Protein AF-A0A8J5FJ55-F1 (afdb_monomer_lite)

pLDDT: mean 90.7, std 11.06, range [33.09, 98.38]

Organism: Zingiber officinale (NCBI:txid94328)

Sequence (141 aa):
MVSRVMNSWTGIFSPLMIPHKAILSCFETFSNMSPFVKFAYFTANQAILEAIHRADRVHVIDLDIMHDLQWPALFHILATRPDGPPHVRMTGFGPSAEEVGKRLTNFVRRLRVPFEFEPVAERPGDVHPSAIVARQKQGEE

Foldseek 3Di:
DVVVVVCVVVVPDDDDDDPLVVVLVVVVVCVVVDCVVVVVLVVVLVVVCVVCVPPQEEEAEAQACSALPRCLVSLLVQLPRPVGHHAYEYEHEAQCQVVRQVVVVVSSVVSVHNYHYHYHHDHPVVDDVVVVVVVVVVVVD

Structure (mmCIF, N/CA/C/O backbone):
data_AF-A0A8J5FJ55-F1
#
_entry.id   AF-A0A8J5FJ55-F1
#
loop_
_atom_site.group_PDB
_atom_site.id
_atom_site.type_symbol
_atom_site.label_atom_id
_atom_site.label_alt_id
_atom_site.label_comp_id
_atom_site.label_asym_id
_atom_site.label_entity_id
_atom_site.label_seq_id
_atom_site.pdbx_PDB_ins_code
_atom_site.Cartn_x
_atom_site.Cartn_y
_atom_site.Cartn_z
_atom_site.occupancy
_atom_site.B_iso_or_equiv
_atom_site.auth_seq_id
_atom_site.auth_comp_id
_atom_site.auth_asym_id
_atom_site.auth_atom_id
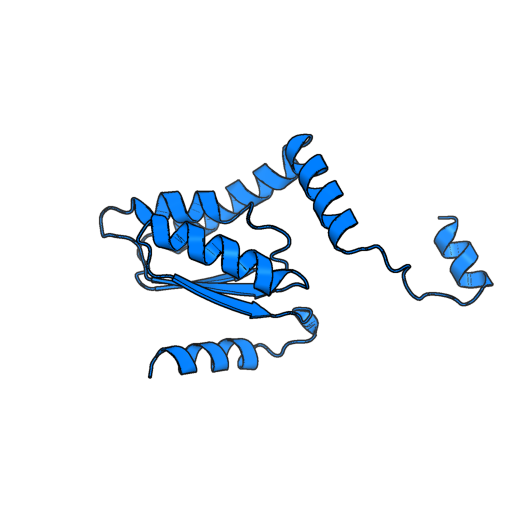_atom_site.pdbx_PDB_model_num
ATOM 1 N N . MET A 1 1 ? 7.015 1.895 -31.656 1.00 71.88 1 MET A N 1
ATOM 2 C CA . MET A 1 1 ? 6.968 1.171 -32.951 1.00 71.88 1 MET A CA 1
ATOM 3 C C . MET A 1 1 ? 8.345 0.696 -33.406 1.00 71.88 1 MET A C 1
ATOM 5 O O . MET A 1 1 ? 8.464 -0.487 -33.688 1.00 71.88 1 MET A O 1
ATOM 9 N N . VAL A 1 2 ? 9.380 1.549 -33.410 1.00 90.62 2 VAL A N 1
ATOM 10 C CA . VAL A 1 2 ? 10.749 1.167 -33.826 1.00 90.62 2 VAL A CA 1
ATOM 11 C C . VAL A 1 2 ? 11.327 0.007 -33.005 1.00 90.62 2 VAL A C 1
ATOM 13 O O . VAL A 1 2 ? 11.780 -0.970 -33.588 1.00 90.62 2 VAL A O 1
ATOM 16 N N . SER A 1 3 ? 11.222 0.049 -31.672 1.00 88.62 3 SER A N 1
ATOM 17 C CA . SER A 1 3 ? 11.713 -1.027 -30.792 1.00 88.62 3 SER A CA 1
ATOM 18 C C . SER A 1 3 ? 11.148 -2.405 -31.149 1.00 88.62 3 SER A C 1
ATOM 20 O O . SER A 1 3 ? 11.887 -3.376 -31.205 1.00 88.62 3 SER A O 1
ATOM 22 N N . ARG A 1 4 ? 9.851 -2.496 -31.469 1.00 91.25 4 ARG A N 1
ATOM 23 C CA . ARG A 1 4 ? 9.209 -3.760 -31.862 1.00 91.25 4 ARG A CA 1
ATOM 24 C C . ARG A 1 4 ? 9.802 -4.327 -33.154 1.00 91.25 4 ARG A C 1
ATOM 26 O O . ARG A 1 4 ? 10.037 -5.530 -33.235 1.00 91.25 4 ARG A O 1
ATOM 33 N N . VAL A 1 5 ? 10.031 -3.471 -34.153 1.00 94.62 5 VAL A N 1
ATOM 34 C CA . VAL A 1 5 ? 10.632 -3.874 -35.435 1.00 94.62 5 VAL A CA 1
ATOM 35 C C . VAL A 1 5 ? 12.079 -4.311 -35.223 1.00 94.62 5 VAL A C 1
ATOM 37 O O . VAL A 1 5 ? 12.457 -5.385 -35.678 1.00 94.62 5 VAL A O 1
ATOM 40 N N . MET A 1 6 ? 12.857 -3.531 -34.469 1.00 91.38 6 MET A N 1
ATOM 41 C CA . MET A 1 6 ? 14.252 -3.858 -34.168 1.00 91.38 6 MET A CA 1
ATOM 42 C C . MET A 1 6 ? 14.370 -5.175 -33.401 1.00 91.38 6 MET A C 1
ATOM 44 O O . MET A 1 6 ? 15.121 -6.036 -33.834 1.00 91.38 6 MET A O 1
ATOM 48 N N . ASN A 1 7 ? 13.575 -5.381 -32.348 1.00 93.56 7 ASN A N 1
ATOM 49 C CA . ASN A 1 7 ? 13.568 -6.631 -31.580 1.00 93.56 7 ASN A CA 1
ATOM 50 C C . ASN A 1 7 ? 13.195 -7.843 -32.446 1.00 93.56 7 ASN A C 1
ATOM 52 O O . ASN A 1 7 ? 13.770 -8.914 -32.289 1.00 93.56 7 ASN A O 1
ATOM 56 N N . SER A 1 8 ? 12.266 -7.672 -33.395 1.00 94.31 8 SER A N 1
ATOM 57 C CA . SER A 1 8 ? 11.890 -8.740 -34.335 1.00 94.31 8 SER A CA 1
ATOM 58 C C . SER A 1 8 ? 13.029 -9.093 -35.293 1.00 94.31 8 SER A C 1
ATOM 60 O O . SER A 1 8 ? 13.164 -10.248 -35.679 1.00 94.31 8 SER A O 1
ATOM 62 N N . TRP A 1 9 ? 13.844 -8.107 -35.674 1.00 93.44 9 TRP A N 1
ATOM 63 C CA . TRP A 1 9 ? 14.963 -8.304 -36.591 1.00 93.44 9 TRP A CA 1
ATOM 64 C C . TRP A 1 9 ? 16.214 -8.846 -35.893 1.00 93.44 9 TRP A C 1
ATOM 66 O O . TRP A 1 9 ? 16.896 -9.707 -36.435 1.00 93.44 9 TRP A O 1
ATOM 76 N N . THR A 1 10 ? 16.499 -8.378 -34.676 1.00 93.56 10 THR A N 1
ATOM 77 C CA . THR A 1 10 ? 17.640 -8.837 -33.873 1.00 93.56 10 THR A CA 1
ATOM 78 C C . THR A 1 10 ? 17.354 -10.134 -33.116 1.00 93.56 10 THR A C 1
ATOM 80 O O . THR A 1 10 ? 18.289 -10.771 -32.639 1.00 93.56 10 THR A O 1
ATOM 83 N N . GLY A 1 11 ? 16.081 -10.520 -32.971 1.00 93.31 11 GLY A N 1
ATOM 84 C CA . GLY A 1 11 ? 15.649 -11.669 -32.170 1.00 93.31 11 GLY A CA 1
ATOM 85 C C . GLY A 1 11 ? 15.758 -11.451 -30.655 1.00 93.31 11 GLY A C 1
ATOM 86 O O . GLY A 1 11 ? 15.598 -12.398 -29.886 1.00 93.31 11 GLY A O 1
ATOM 87 N N . ILE A 1 12 ? 16.037 -10.224 -30.204 1.00 90.88 12 ILE A N 1
ATOM 88 C CA . ILE A 1 12 ? 16.211 -9.892 -28.787 1.00 90.88 12 ILE A CA 1
ATOM 89 C C . ILE A 1 12 ? 14.898 -9.326 -28.245 1.00 90.88 12 ILE A C 1
ATOM 91 O O . ILE A 1 12 ? 14.505 -8.211 -28.583 1.00 90.88 12 ILE A O 1
ATOM 95 N N . PHE A 1 13 ? 14.231 -10.081 -27.371 1.00 88.69 13 PHE A N 1
ATOM 96 C CA . PHE A 1 13 ? 12.954 -9.681 -26.759 1.00 88.69 13 PHE A CA 1
ATOM 97 C C . PHE A 1 13 ? 13.040 -9.419 -25.255 1.00 88.69 13 PHE A C 1
ATOM 99 O O . PHE A 1 13 ? 12.073 -8.934 -24.666 1.00 88.69 13 PHE A O 1
ATOM 106 N N . SER A 1 14 ? 14.181 -9.716 -24.632 1.00 88.69 14 SER A N 1
ATOM 107 C CA . SER A 1 14 ? 14.390 -9.441 -23.214 1.00 88.69 14 SER A CA 1
ATOM 108 C C . SER A 1 14 ? 14.294 -7.934 -22.947 1.00 88.69 14 SER A C 1
ATOM 110 O O . SER A 1 14 ? 14.899 -7.147 -23.683 1.00 88.69 14 SER A O 1
ATOM 112 N N . PRO A 1 15 ? 13.539 -7.505 -21.922 1.00 85.25 15 PRO A N 1
ATOM 113 C CA . PRO A 1 15 ? 13.416 -6.094 -21.593 1.00 85.25 15 PRO A CA 1
ATOM 114 C C . PRO A 1 15 ? 14.763 -5.533 -21.136 1.00 85.25 15 PRO A C 1
ATOM 116 O O . PRO A 1 15 ? 15.568 -6.221 -20.507 1.00 85.25 15 PRO A O 1
ATOM 119 N N . LEU A 1 16 ? 14.995 -4.254 -21.428 1.00 84.75 16 LEU A N 1
ATOM 120 C CA . LEU A 1 16 ? 16.130 -3.537 -20.861 1.00 84.75 16 LEU A CA 1
ATOM 121 C C . LEU A 1 16 ? 15.946 -3.428 -19.346 1.00 84.75 16 LEU A C 1
ATOM 123 O O . LEU A 1 16 ? 14.873 -3.055 -18.870 1.00 84.75 16 LEU A O 1
ATOM 127 N N . MET A 1 17 ? 17.006 -3.720 -18.594 1.00 83.38 17 MET A N 1
ATOM 128 C CA . MET A 1 17 ? 16.999 -3.516 -17.151 1.00 83.38 17 MET A CA 1
ATOM 129 C C . MET A 1 17 ? 17.084 -2.022 -16.852 1.00 83.38 17 MET A C 1
ATOM 131 O O . MET A 1 17 ? 18.140 -1.405 -16.984 1.00 83.38 17 MET A O 1
ATOM 135 N N . ILE A 1 18 ? 15.958 -1.438 -16.451 1.00 86.00 18 ILE A N 1
ATOM 136 C CA . ILE A 1 18 ? 15.913 -0.082 -15.909 1.00 86.00 18 ILE A CA 1
ATOM 137 C C . ILE A 1 18 ? 16.118 -0.191 -14.394 1.00 86.00 18 ILE A C 1
ATOM 139 O O . ILE A 1 18 ? 15.425 -0.983 -13.752 1.00 86.00 18 ILE A O 1
ATOM 143 N N . PRO A 1 19 ? 17.038 0.585 -13.792 1.00 88.94 19 PRO A N 1
ATOM 144 C CA . PRO A 1 19 ? 17.216 0.576 -12.346 1.00 88.94 19 PRO A CA 1
ATOM 145 C C . PRO A 1 19 ? 15.897 0.885 -11.632 1.00 88.94 19 PRO A C 1
ATOM 147 O O . PRO A 1 19 ? 15.298 1.934 -11.871 1.00 88.94 19 PRO A O 1
ATOM 150 N N . HIS A 1 20 ? 15.466 0.012 -10.716 1.00 85.69 20 HIS A N 1
ATOM 151 C CA . HIS A 1 20 ? 14.197 0.170 -9.993 1.00 85.69 20 HIS A CA 1
ATOM 152 C C . HIS A 1 20 ? 14.075 1.550 -9.322 1.00 85.69 20 HIS A C 1
ATOM 154 O O . HIS A 1 20 ? 13.045 2.212 -9.401 1.00 85.69 20 HIS A O 1
ATOM 160 N N . LYS A 1 21 ? 15.180 2.055 -8.761 1.00 87.62 21 LYS A N 1
ATOM 161 C CA . LYS A 1 21 ? 15.257 3.392 -8.157 1.00 87.62 21 LYS A CA 1
ATOM 162 C C . LYS A 1 21 ? 14.934 4.532 -9.136 1.00 87.62 21 LYS A C 1
ATOM 164 O O . LYS A 1 21 ? 14.339 5.525 -8.726 1.00 87.62 21 LYS A O 1
ATOM 169 N N . ALA A 1 22 ? 15.307 4.404 -10.411 1.00 91.69 22 ALA A N 1
ATOM 170 C CA . ALA A 1 22 ? 14.977 5.403 -11.428 1.00 91.69 22 ALA A CA 1
ATOM 171 C C . ALA A 1 22 ? 13.468 5.415 -11.714 1.00 91.69 22 ALA A C 1
ATOM 173 O O . ALA A 1 22 ? 12.872 6.486 -11.785 1.00 91.69 22 ALA A O 1
ATOM 174 N N . ILE A 1 23 ? 12.843 4.233 -11.787 1.00 90.69 23 ILE A N 1
ATOM 175 C CA . ILE A 1 23 ? 11.387 4.099 -11.941 1.00 90.69 23 ILE A CA 1
ATOM 176 C C . ILE A 1 23 ? 10.666 4.757 -10.761 1.00 90.69 23 ILE A C 1
ATOM 178 O O . ILE A 1 23 ? 9.776 5.575 -10.982 1.00 90.69 23 ILE A O 1
ATOM 182 N N . LEU A 1 24 ? 11.092 4.470 -9.524 1.00 90.88 24 LEU A N 1
ATOM 183 C CA . LEU A 1 24 ? 10.512 5.076 -8.321 1.00 90.88 24 LEU A CA 1
ATOM 184 C C . LEU A 1 24 ? 10.615 6.610 -8.332 1.00 90.88 24 LEU A C 1
ATOM 186 O O . LEU A 1 24 ? 9.631 7.290 -8.055 1.00 90.88 24 LEU A O 1
ATOM 190 N N . SER A 1 25 ? 11.770 7.165 -8.711 1.00 91.94 25 SER A N 1
ATOM 191 C CA . SER A 1 25 ? 11.971 8.622 -8.785 1.00 91.94 25 SER A CA 1
ATOM 192 C C . SER A 1 25 ? 11.104 9.291 -9.862 1.00 91.94 25 SER A C 1
ATOM 194 O O . SER A 1 25 ? 10.519 10.356 -9.633 1.00 91.94 25 SER A O 1
ATOM 196 N N . CYS A 1 26 ? 10.965 8.661 -11.033 1.00 93.19 26 CYS A N 1
ATOM 197 C CA . CYS A 1 26 ? 10.056 9.141 -12.072 1.00 93.19 26 CYS A CA 1
ATOM 198 C C . CYS A 1 26 ? 8.593 9.068 -11.616 1.00 93.19 26 CYS A C 1
ATOM 200 O O . CYS A 1 26 ? 7.834 10.006 -11.860 1.00 93.19 26 CYS A O 1
ATOM 202 N N . PHE A 1 27 ? 8.203 7.990 -10.932 1.00 92.12 27 PHE A N 1
ATOM 203 C CA . PHE A 1 27 ? 6.853 7.817 -10.400 1.00 92.12 27 PHE A CA 1
ATOM 204 C C . PHE A 1 27 ? 6.507 8.866 -9.335 1.00 92.12 27 PHE A C 1
ATOM 206 O O . PHE A 1 27 ? 5.418 9.441 -9.370 1.00 92.12 27 PHE A O 1
ATOM 213 N N . GLU A 1 28 ? 7.436 9.175 -8.430 1.00 91.94 28 GLU A N 1
ATOM 214 C CA . GLU A 1 28 ? 7.280 10.247 -7.441 1.00 91.94 28 GLU A CA 1
ATOM 215 C C . GLU A 1 28 ? 7.064 11.605 -8.128 1.00 91.94 28 GLU A C 1
ATOM 217 O O . GLU A 1 28 ? 6.122 12.336 -7.813 1.00 91.94 28 GLU A O 1
ATOM 222 N N . THR A 1 29 ? 7.883 11.911 -9.137 1.00 94.69 29 THR A N 1
ATOM 223 C CA . THR A 1 29 ? 7.762 13.149 -9.920 1.00 94.69 29 THR A CA 1
ATOM 224 C C . THR A 1 29 ? 6.412 13.220 -10.638 1.00 94.69 29 THR A C 1
ATOM 226 O O . THR A 1 29 ? 5.720 14.236 -10.564 1.00 94.69 29 THR A O 1
ATOM 229 N N . PHE A 1 30 ? 5.988 12.126 -11.276 1.00 94.38 30 PHE A N 1
ATOM 230 C CA . PHE A 1 30 ? 4.686 12.031 -11.936 1.00 94.38 30 PHE A CA 1
ATOM 231 C C . PHE A 1 30 ? 3.525 12.233 -10.953 1.00 94.38 30 PHE A C 1
ATOM 233 O O . PHE A 1 30 ? 2.604 12.997 -11.240 1.00 94.38 30 PHE A O 1
ATOM 240 N N . SER A 1 31 ? 3.601 11.624 -9.767 1.00 92.12 31 SER A N 1
ATOM 241 C CA . SER A 1 31 ? 2.601 11.758 -8.697 1.00 92.12 31 SER A CA 1
ATOM 242 C C . SER A 1 31 ? 2.491 13.186 -8.150 1.00 92.12 31 SER A C 1
ATOM 244 O O . SER A 1 31 ? 1.438 13.591 -7.648 1.00 92.12 31 SER A O 1
ATOM 246 N N . ASN A 1 32 ? 3.571 13.965 -8.241 1.00 93.19 32 ASN A N 1
ATOM 247 C CA . ASN A 1 32 ? 3.594 15.370 -7.843 1.00 93.19 32 ASN A CA 1
ATOM 248 C C . ASN A 1 32 ? 3.059 16.305 -8.931 1.00 93.19 32 ASN A C 1
ATOM 250 O O . ASN A 1 32 ? 2.434 17.311 -8.603 1.00 93.19 32 ASN A O 1
ATOM 254 N N . MET A 1 33 ? 3.264 15.969 -10.205 1.00 97.06 33 MET A N 1
ATOM 255 C CA . MET A 1 33 ? 2.830 16.790 -11.340 1.00 97.06 33 MET A CA 1
ATOM 256 C C . MET A 1 33 ? 1.395 16.500 -11.800 1.00 97.06 33 MET A C 1
ATOM 258 O O . MET A 1 33 ? 0.762 17.367 -12.397 1.00 97.06 33 MET A O 1
ATOM 262 N N . SER A 1 34 ? 0.878 15.296 -11.546 1.00 96.38 34 SER A N 1
ATOM 263 C CA . SER A 1 34 ? -0.422 14.835 -12.039 1.00 96.38 34 SER A CA 1
ATOM 264 C C . SER A 1 34 ? -1.332 14.366 -10.901 1.00 96.38 34 SER A C 1
ATOM 266 O O . SER A 1 34 ? -0.868 13.700 -9.972 1.00 96.38 34 SER A O 1
ATOM 268 N N . PRO A 1 35 ? -2.652 14.626 -10.971 1.00 96.06 35 PRO A N 1
ATOM 269 C CA . PRO A 1 35 ? -3.595 14.124 -9.979 1.00 96.06 35 PRO A CA 1
ATOM 270 C C . PRO A 1 35 ? -3.867 12.622 -10.119 1.00 96.06 35 PRO A C 1
ATOM 272 O O . PRO A 1 35 ? -4.490 12.055 -9.231 1.00 96.06 35 PRO A O 1
ATOM 275 N N . PHE A 1 36 ? -3.433 11.971 -11.205 1.00 95.50 36 PHE A N 1
ATOM 276 C CA . PHE A 1 36 ? -3.849 10.607 -11.551 1.00 95.50 36 PHE A CA 1
ATOM 277 C C . PHE A 1 36 ? -3.567 9.586 -10.439 1.00 95.50 36 PHE A C 1
ATOM 279 O O . PHE A 1 36 ? -4.459 8.848 -10.028 1.00 95.50 36 PHE A O 1
ATOM 286 N N . VAL A 1 37 ? -2.343 9.594 -9.902 1.00 94.06 37 VAL A N 1
ATOM 287 C CA . VAL A 1 37 ? -1.933 8.667 -8.835 1.00 94.06 37 VAL A CA 1
ATOM 288 C C . VAL A 1 37 ? -2.698 8.950 -7.541 1.00 94.06 37 VAL A C 1
ATOM 290 O O . VAL A 1 37 ? -3.259 8.042 -6.933 1.00 94.06 37 VAL A O 1
ATOM 293 N N . LYS A 1 38 ? -2.794 10.226 -7.149 1.00 94.19 38 LYS A N 1
ATOM 294 C CA . LYS A 1 38 ? -3.523 10.642 -5.941 1.00 94.19 38 LYS A CA 1
ATOM 295 C C . LYS A 1 38 ? -5.011 10.302 -6.038 1.00 94.19 38 LYS A C 1
ATOM 297 O O . LYS A 1 38 ? -5.585 9.820 -5.070 1.00 94.19 38 LYS A O 1
ATOM 302 N N . PHE A 1 39 ? -5.622 10.499 -7.205 1.00 96.69 39 PHE A N 1
ATOM 303 C CA . PHE A 1 39 ? -7.009 10.131 -7.472 1.00 96.69 39 PHE A CA 1
ATOM 304 C C . PHE A 1 39 ? -7.239 8.627 -7.283 1.00 96.69 39 PHE A C 1
ATOM 306 O O . PHE A 1 39 ? -8.166 8.242 -6.570 1.00 96.69 39 PHE A O 1
ATOM 313 N N . ALA A 1 40 ? -6.377 7.783 -7.861 1.00 96.19 40 ALA A N 1
ATOM 314 C CA . ALA A 1 40 ? -6.465 6.334 -7.697 1.00 96.19 40 ALA A CA 1
ATOM 315 C C . ALA A 1 40 ? -6.340 5.923 -6.219 1.00 96.19 40 ALA A C 1
ATOM 317 O O . ALA A 1 40 ? -7.174 5.175 -5.716 1.00 96.19 40 ALA A O 1
ATOM 318 N N . TYR A 1 41 ? -5.364 6.476 -5.494 1.00 96.06 41 TYR A N 1
ATOM 319 C CA . TYR A 1 41 ? -5.174 6.186 -4.071 1.00 96.06 41 TYR A CA 1
ATOM 320 C C . TYR A 1 41 ? -6.350 6.637 -3.205 1.00 96.06 41 TYR A C 1
ATOM 322 O O . TYR A 1 41 ? -6.798 5.878 -2.349 1.00 96.06 41 TYR A O 1
ATOM 330 N N . PHE A 1 42 ? -6.883 7.841 -3.419 1.00 96.12 42 PHE A N 1
ATOM 331 C CA . PHE A 1 42 ? -8.014 8.334 -2.631 1.00 96.12 42 PHE A CA 1
ATOM 332 C C . PHE A 1 42 ? -9.286 7.532 -2.881 1.00 96.12 42 PHE A C 1
ATOM 334 O O . PHE A 1 42 ? -9.967 7.165 -1.929 1.00 96.12 42 PHE A O 1
ATOM 341 N N . THR A 1 43 ? -9.590 7.227 -4.141 1.00 97.94 43 THR A N 1
ATOM 342 C CA . THR A 1 43 ? -10.788 6.451 -4.486 1.00 97.94 43 THR A CA 1
ATOM 343 C C . THR A 1 43 ? -10.692 5.009 -3.990 1.00 97.94 43 THR A C 1
ATOM 345 O O . THR A 1 43 ? -11.650 4.509 -3.403 1.00 97.94 43 THR A O 1
ATOM 348 N N . ALA A 1 44 ? -9.527 4.366 -4.124 1.00 97.62 44 ALA A N 1
ATOM 349 C CA . ALA A 1 44 ? -9.293 3.032 -3.576 1.00 97.62 44 ALA A CA 1
ATOM 350 C C . ALA A 1 44 ? -9.391 3.015 -2.043 1.00 97.62 44 ALA A C 1
ATOM 352 O O . ALA A 1 44 ? -10.103 2.185 -1.481 1.00 97.62 44 ALA A O 1
ATOM 353 N N . ASN A 1 45 ? -8.732 3.954 -1.355 1.00 97.62 45 ASN A N 1
ATOM 354 C CA . ASN A 1 45 ? -8.782 4.029 0.105 1.00 97.62 45 ASN A CA 1
ATOM 355 C C . ASN A 1 45 ? -10.195 4.317 0.619 1.00 97.62 45 ASN A C 1
ATOM 357 O O . ASN A 1 45 ? -10.576 3.766 1.647 1.00 97.62 45 ASN A O 1
ATOM 361 N N . GLN A 1 46 ? -10.980 5.131 -0.089 1.00 97.94 46 GLN A N 1
ATOM 362 C CA . GLN A 1 46 ? -12.374 5.383 0.269 1.00 97.94 46 GLN A CA 1
ATOM 363 C C . GLN A 1 46 ? -13.215 4.104 0.184 1.00 97.94 46 GLN A C 1
ATOM 365 O O . GLN A 1 46 ? -13.918 3.770 1.135 1.00 97.94 46 GLN A O 1
ATOM 370 N N . ALA A 1 47 ? -13.082 3.340 -0.904 1.00 98.38 47 ALA A N 1
ATOM 371 C CA . ALA A 1 47 ? -13.771 2.059 -1.047 1.00 98.38 47 ALA A CA 1
ATOM 372 C C . ALA A 1 47 ? -13.348 1.049 0.037 1.00 98.38 47 ALA A C 1
ATOM 374 O O . ALA A 1 47 ? -14.186 0.340 0.593 1.00 98.38 47 ALA A O 1
ATOM 375 N N . ILE A 1 48 ? -12.055 1.012 0.382 1.00 97.94 48 ILE A N 1
ATOM 376 C CA . ILE A 1 48 ? -11.539 0.178 1.475 1.00 97.94 48 ILE A CA 1
ATOM 377 C C . ILE A 1 48 ? -12.161 0.599 2.812 1.00 97.94 48 ILE A C 1
ATOM 379 O O . ILE A 1 48 ? -12.656 -0.262 3.532 1.00 97.94 48 ILE A O 1
ATOM 383 N N . LEU A 1 49 ? -12.172 1.897 3.138 1.00 96.38 49 LEU A N 1
ATOM 384 C CA . LEU A 1 49 ? -12.739 2.427 4.386 1.00 96.38 49 LEU A CA 1
ATOM 385 C C . LEU A 1 49 ? -14.211 2.058 4.561 1.00 96.38 49 LEU A C 1
ATOM 387 O O . LEU A 1 49 ? -14.616 1.652 5.651 1.00 96.38 49 LEU A O 1
ATOM 391 N N . GLU A 1 50 ? -14.996 2.175 3.493 1.00 96.44 50 GLU A N 1
ATOM 392 C CA . GLU A 1 50 ? -16.407 1.789 3.488 1.00 96.44 50 GLU A CA 1
ATOM 393 C C . GLU A 1 50 ? -16.572 0.285 3.734 1.00 96.44 50 GLU A C 1
ATOM 395 O O . GLU A 1 50 ? -17.386 -0.119 4.567 1.00 96.44 50 GLU A O 1
ATOM 400 N N . ALA A 1 51 ? -15.751 -0.544 3.085 1.00 97.00 51 ALA A N 1
ATOM 401 C CA . ALA A 1 51 ? -15.796 -1.996 3.240 1.00 97.00 51 ALA A CA 1
ATOM 402 C C . ALA A 1 51 ? -15.388 -2.476 4.647 1.00 97.00 51 ALA A C 1
ATOM 404 O O . ALA A 1 51 ? -15.919 -3.475 5.131 1.00 97.00 51 ALA A O 1
ATOM 405 N N . ILE A 1 52 ? -14.465 -1.777 5.319 1.00 95.44 52 ILE A N 1
ATOM 406 C CA . ILE A 1 52 ? -13.910 -2.190 6.623 1.00 95.44 52 ILE A CA 1
ATOM 407 C C . ILE A 1 52 ? -14.491 -1.426 7.819 1.00 95.44 52 ILE A C 1
ATOM 409 O O . ILE A 1 52 ? -14.001 -1.593 8.936 1.00 95.44 52 ILE A O 1
ATOM 413 N N . HIS A 1 53 ? -15.527 -0.603 7.618 1.00 89.06 53 HIS A N 1
ATOM 414 C CA . HIS A 1 53 ? -16.041 0.355 8.609 1.00 89.06 53 HIS A CA 1
ATOM 415 C C . HIS A 1 53 ? -16.233 -0.230 10.025 1.00 89.06 53 HIS A C 1
ATOM 417 O O . HIS A 1 53 ? -15.935 0.442 11.011 1.00 89.06 53 HIS A O 1
ATOM 423 N N . ARG A 1 54 ? -16.671 -1.492 10.131 1.00 89.75 54 ARG A N 1
ATOM 424 C CA . ARG A 1 54 ? -16.921 -2.201 11.403 1.00 89.75 54 ARG A CA 1
ATOM 425 C C . ARG A 1 54 ? -16.067 -3.455 11.605 1.00 89.75 54 ARG A C 1
ATOM 427 O O . ARG A 1 54 ? -16.397 -4.291 12.437 1.00 89.75 54 ARG A O 1
ATOM 434 N N . ALA A 1 55 ? -15.013 -3.629 10.817 1.00 94.56 55 ALA A N 1
ATOM 435 C CA . ALA A 1 55 ? -14.124 -4.774 10.959 1.00 94.56 55 ALA A CA 1
ATOM 436 C C . ALA A 1 55 ? -13.099 -4.509 12.067 1.00 94.56 55 ALA A C 1
ATOM 438 O O . ALA A 1 55 ? -12.461 -3.460 12.064 1.00 94.56 55 ALA A O 1
ATOM 439 N N . ASP A 1 56 ? -12.898 -5.453 12.984 1.00 94.62 56 ASP A N 1
ATOM 440 C CA . ASP A 1 56 ? -11.870 -5.338 14.034 1.00 94.62 56 ASP A CA 1
ATOM 441 C C . ASP A 1 56 ? -10.503 -5.871 13.595 1.00 94.62 56 ASP A C 1
ATOM 443 O O . ASP A 1 56 ? -9.470 -5.512 14.164 1.00 94.62 56 ASP A O 1
ATOM 447 N N . ARG A 1 57 ? -10.489 -6.700 12.547 1.00 95.81 57 ARG A N 1
ATOM 448 C CA . ARG A 1 57 ? -9.287 -7.199 11.880 1.00 95.81 57 ARG A CA 1
ATOM 449 C C . ARG A 1 57 ? -9.409 -6.982 10.381 1.00 95.81 57 ARG A C 1
ATOM 451 O O . ARG A 1 57 ? -10.426 -7.327 9.783 1.00 95.81 57 ARG A O 1
ATOM 458 N N . VAL A 1 58 ? -8.366 -6.426 9.782 1.00 95.94 58 VAL A N 1
ATOM 459 C CA . VAL A 1 58 ? -8.307 -6.108 8.353 1.00 95.94 58 VAL A CA 1
ATOM 460 C C . VAL A 1 58 ? -7.019 -6.673 7.778 1.00 95.94 58 VAL A C 1
ATOM 462 O O . VAL A 1 58 ? -5.956 -6.512 8.373 1.00 95.94 58 VAL A O 1
ATOM 465 N N . HIS A 1 59 ? -7.103 -7.300 6.605 1.00 96.38 59 HIS A N 1
ATOM 466 C CA . HIS A 1 59 ? -5.930 -7.689 5.833 1.00 96.38 59 HIS A CA 1
ATOM 467 C C . HIS A 1 59 ? -5.967 -7.026 4.457 1.00 96.38 59 HIS A C 1
ATOM 469 O O . HIS A 1 59 ? -6.830 -7.329 3.636 1.00 96.38 59 HIS A O 1
ATOM 475 N N . VAL A 1 60 ? -5.020 -6.123 4.214 1.00 96.38 60 VAL A N 1
ATOM 476 C CA . VAL A 1 60 ? -4.815 -5.478 2.915 1.00 96.38 60 VAL A CA 1
ATOM 477 C C . VAL A 1 60 ? -3.739 -6.236 2.139 1.00 96.38 60 VAL A C 1
ATOM 479 O O . VAL A 1 60 ? -2.682 -6.543 2.685 1.00 96.38 60 VAL A O 1
ATOM 482 N N . ILE A 1 61 ? -3.991 -6.532 0.865 1.00 95.88 61 ILE A N 1
ATOM 483 C CA . ILE A 1 61 ? -2.997 -7.121 -0.038 1.00 95.88 61 ILE A CA 1
ATOM 484 C C . ILE A 1 61 ? -2.739 -6.113 -1.158 1.00 95.88 61 ILE A C 1
ATOM 486 O O . ILE A 1 61 ? -3.604 -5.894 -2.003 1.00 95.88 61 ILE A O 1
ATOM 490 N N . ASP A 1 62 ? -1.559 -5.499 -1.142 1.00 96.06 62 ASP A N 1
ATOM 491 C CA . ASP A 1 62 ? -1.095 -4.579 -2.177 1.00 96.06 62 ASP A CA 1
ATOM 492 C C . ASP A 1 62 ? -0.220 -5.337 -3.178 1.00 96.06 62 ASP A C 1
ATOM 494 O O . ASP A 1 62 ? 0.835 -5.863 -2.823 1.00 96.06 62 ASP A O 1
ATOM 498 N N . LEU A 1 63 ? -0.686 -5.424 -4.423 1.00 95.62 63 LEU A N 1
ATOM 499 C CA . LEU A 1 63 ? -0.068 -6.225 -5.478 1.00 95.62 63 LEU A CA 1
ATOM 500 C C . LEU A 1 63 ? 1.132 -5.536 -6.147 1.00 95.62 63 LEU A C 1
ATOM 502 O O . LEU A 1 63 ? 1.845 -6.196 -6.903 1.00 95.62 63 LEU A O 1
ATOM 506 N N . ASP A 1 64 ? 1.362 -4.251 -5.870 1.00 94.19 64 ASP A N 1
ATOM 507 C CA . ASP A 1 64 ? 2.571 -3.527 -6.266 1.00 94.19 64 ASP A CA 1
ATOM 508 C C . ASP A 1 64 ? 2.781 -2.324 -5.335 1.00 94.19 64 ASP A C 1
ATOM 510 O O . ASP A 1 64 ? 2.398 -1.191 -5.628 1.00 94.19 64 ASP A O 1
ATOM 514 N N . ILE A 1 65 ? 3.408 -2.582 -4.186 1.00 93.19 65 ILE A N 1
ATOM 515 C CA . ILE A 1 65 ? 3.546 -1.623 -3.086 1.00 93.19 65 ILE A CA 1
ATOM 516 C C . ILE A 1 65 ? 4.378 -0.396 -3.456 1.00 93.19 65 ILE A C 1
ATOM 518 O O . ILE A 1 65 ? 4.343 0.569 -2.704 1.00 93.19 65 ILE A O 1
ATOM 522 N N . MET A 1 66 ? 5.142 -0.443 -4.561 1.00 87.50 66 MET A N 1
ATOM 523 C CA . MET A 1 66 ? 6.028 0.594 -5.116 1.00 87.50 66 MET A CA 1
ATOM 524 C C . MET A 1 66 ? 6.669 1.530 -4.067 1.00 87.50 66 MET A C 1
ATOM 526 O O . MET A 1 66 ? 7.839 1.365 -3.701 1.00 87.50 66 MET A O 1
ATOM 530 N N . HIS A 1 67 ? 5.895 2.519 -3.602 1.00 84.31 67 HIS A N 1
ATOM 531 C CA . HIS A 1 67 ? 6.207 3.508 -2.574 1.00 84.31 67 HIS A CA 1
ATOM 532 C C . HIS A 1 67 ? 5.114 3.560 -1.482 1.00 84.31 67 HIS A C 1
ATOM 534 O O . HIS A 1 67 ? 3.948 3.275 -1.731 1.00 84.31 67 HIS A O 1
ATOM 540 N N . ASP A 1 68 ? 5.435 4.052 -0.284 1.00 81.12 68 ASP A N 1
ATOM 541 C CA . ASP A 1 68 ? 4.488 4.218 0.837 1.00 81.12 68 ASP A CA 1
ATOM 542 C C . ASP A 1 68 ? 3.505 5.402 0.685 1.00 81.12 68 ASP A C 1
ATOM 544 O O . ASP A 1 68 ? 3.102 5.986 1.682 1.00 81.12 68 ASP A O 1
ATOM 548 N N . LEU A 1 69 ? 3.099 5.797 -0.527 1.00 88.62 69 LEU A N 1
ATOM 549 C CA . LEU A 1 69 ? 2.276 7.005 -0.731 1.00 88.62 69 LEU A CA 1
ATOM 550 C C . LEU A 1 69 ? 0.773 6.796 -0.499 1.00 88.62 69 LEU A C 1
ATOM 552 O O . LEU A 1 69 ? 0.096 7.717 -0.041 1.00 88.62 69 LEU A O 1
AT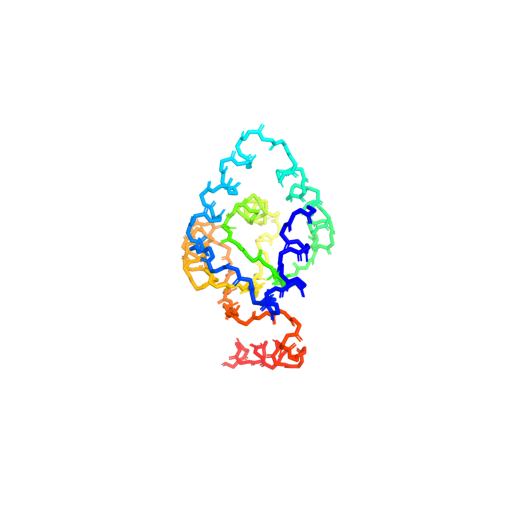OM 556 N N . GLN A 1 70 ? 0.235 5.616 -0.813 1.00 95.19 70 GLN A N 1
ATOM 557 C CA . GLN A 1 70 ? -1.203 5.351 -0.701 1.00 95.19 70 GLN A CA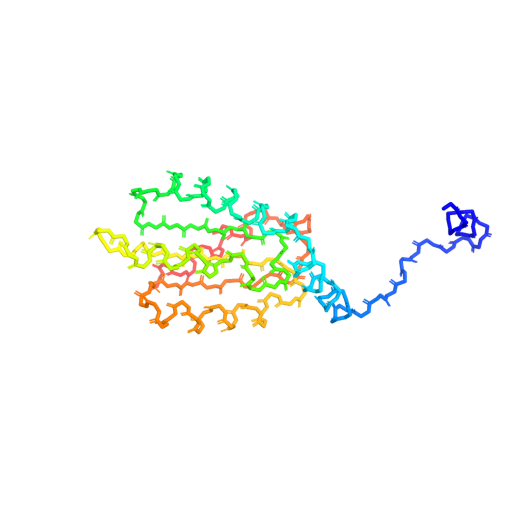 1
ATOM 558 C C . GLN A 1 70 ? -1.660 5.246 0.759 1.00 95.19 70 GLN A C 1
ATOM 560 O O . GLN A 1 70 ? -2.663 5.831 1.171 1.00 95.19 70 GLN A O 1
ATOM 565 N N . TRP A 1 71 ? -0.926 4.464 1.543 1.00 96.88 71 TRP A N 1
ATOM 566 C CA . TRP A 1 71 ? -1.375 3.949 2.833 1.00 96.88 71 TRP A CA 1
ATOM 567 C C . TRP A 1 71 ? -1.381 4.948 4.006 1.00 96.88 71 TRP A C 1
ATOM 569 O O . TRP A 1 71 ? -2.262 4.819 4.858 1.00 96.88 71 TRP A O 1
ATOM 579 N N . PRO A 1 72 ? -0.500 5.969 4.090 1.00 95.75 72 PRO A N 1
ATOM 580 C CA . PRO A 1 72 ? -0.474 6.894 5.224 1.00 95.75 72 PRO A CA 1
ATOM 581 C C . PRO A 1 72 ? -1.812 7.579 5.509 1.00 95.75 72 PRO A C 1
ATOM 583 O O . PRO A 1 72 ? -2.211 7.692 6.669 1.00 95.75 72 PRO A O 1
ATOM 586 N N . ALA A 1 73 ? -2.535 7.992 4.463 1.00 94.50 73 ALA A N 1
ATOM 587 C CA . ALA A 1 73 ? -3.844 8.623 4.608 1.00 94.50 73 ALA A CA 1
ATOM 588 C C . ALA A 1 73 ? -4.887 7.658 5.196 1.00 94.50 73 ALA A C 1
ATOM 590 O O . ALA A 1 73 ? -5.637 8.038 6.095 1.00 94.50 73 ALA A O 1
ATOM 591 N N . LEU A 1 74 ? -4.892 6.398 4.743 1.00 96.50 74 LEU A N 1
ATOM 592 C CA . LEU A 1 74 ? -5.775 5.360 5.276 1.00 96.50 74 LEU A CA 1
ATOM 593 C C . LEU A 1 74 ? -5.507 5.125 6.769 1.00 96.50 74 LEU A C 1
ATOM 595 O O . LEU A 1 74 ? -6.435 5.141 7.576 1.00 96.50 74 LEU A O 1
ATOM 599 N N . PHE A 1 75 ? -4.238 4.968 7.153 1.00 97.06 75 PHE A N 1
ATOM 600 C CA . PHE A 1 75 ? -3.865 4.718 8.547 1.00 97.06 75 PHE A CA 1
ATOM 601 C C . PHE A 1 75 ? -4.186 5.882 9.482 1.00 97.06 75 PHE A C 1
ATOM 603 O O . PHE A 1 75 ? -4.578 5.642 10.623 1.00 97.06 75 PHE A O 1
ATOM 610 N N . HIS A 1 76 ? -4.078 7.128 9.016 1.00 96.44 76 HIS A N 1
ATOM 611 C CA . HIS A 1 76 ? -4.538 8.281 9.789 1.00 96.44 76 HIS A CA 1
ATOM 612 C C . HIS A 1 76 ? -6.031 8.195 10.114 1.00 96.44 76 HIS A C 1
ATOM 614 O O . HIS A 1 76 ? -6.413 8.417 11.261 1.00 96.44 76 HIS A O 1
ATOM 620 N N . ILE A 1 77 ? -6.862 7.832 9.135 1.00 95.69 77 ILE A N 1
ATOM 621 C CA . ILE A 1 77 ? -8.312 7.716 9.325 1.00 95.69 77 ILE A CA 1
ATOM 622 C C . ILE A 1 77 ? -8.639 6.559 10.277 1.00 95.69 77 ILE A C 1
ATOM 624 O O . ILE A 1 77 ? -9.422 6.732 11.213 1.00 95.69 77 ILE A O 1
ATOM 628 N N . LEU A 1 78 ? -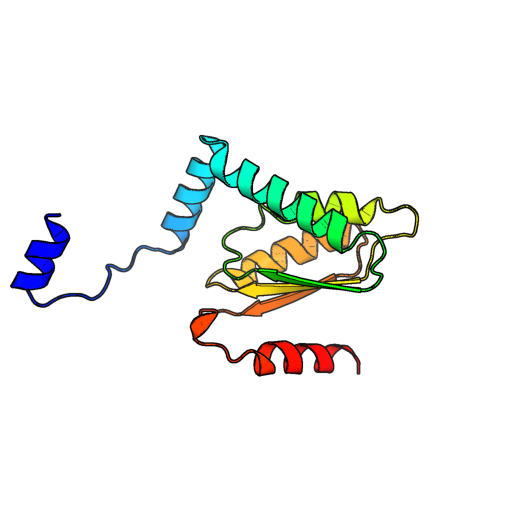7.988 5.404 10.100 1.00 95.75 78 LEU A N 1
ATOM 629 C CA . LEU A 1 78 ? -8.177 4.241 10.973 1.00 95.75 78 LEU A CA 1
ATOM 630 C C . LEU A 1 78 ? -7.783 4.528 12.426 1.00 95.75 78 LEU A C 1
ATOM 632 O O . LEU A 1 78 ? -8.488 4.104 13.339 1.00 95.75 78 LEU A O 1
ATOM 636 N N . ALA A 1 79 ? -6.710 5.291 12.650 1.00 96.06 79 ALA A N 1
ATOM 637 C CA . ALA A 1 79 ? -6.277 5.701 13.986 1.00 96.06 79 ALA A CA 1
ATOM 638 C C . ALA A 1 79 ? -7.313 6.571 14.722 1.00 96.06 79 ALA A C 1
ATOM 640 O O . ALA A 1 79 ? -7.322 6.603 15.950 1.00 96.06 79 ALA A O 1
ATOM 641 N N . THR A 1 80 ? -8.186 7.266 13.985 1.00 94.94 80 THR A N 1
ATOM 642 C CA . THR A 1 80 ? -9.230 8.149 14.538 1.00 94.94 80 THR A CA 1
ATOM 643 C C . THR A 1 80 ? -10.610 7.499 14.659 1.00 94.94 80 THR A C 1
ATOM 645 O O . THR A 1 80 ? -11.585 8.190 14.953 1.00 94.94 80 THR A O 1
ATOM 648 N N . ARG A 1 81 ? -10.730 6.185 14.424 1.00 93.31 81 ARG A N 1
ATOM 649 C CA . ARG A 1 81 ? -12.017 5.482 14.507 1.00 93.31 81 ARG A CA 1
ATOM 650 C C . ARG A 1 81 ? -12.595 5.565 15.938 1.00 93.31 81 ARG A C 1
ATOM 652 O O . ARG A 1 81 ? -11.843 5.317 16.881 1.00 93.31 81 ARG A O 1
ATOM 659 N N . PRO A 1 82 ? -13.902 5.861 16.124 1.00 90.56 82 PRO A N 1
ATOM 660 C CA . PRO A 1 82 ? -14.508 6.022 17.455 1.00 90.56 82 PRO A CA 1
ATOM 661 C C . PRO A 1 82 ? -14.333 4.812 18.379 1.00 90.56 82 PRO A C 1
ATOM 663 O O . PRO A 1 82 ? -14.030 4.980 19.556 1.00 90.56 82 PRO A O 1
ATOM 666 N N . ASP A 1 83 ? -14.448 3.604 17.824 1.00 90.06 83 ASP A N 1
ATOM 667 C CA . ASP A 1 83 ? -14.307 2.337 18.557 1.00 90.06 83 ASP A CA 1
ATOM 668 C C . ASP A 1 83 ? -12.837 1.892 18.710 1.00 90.06 83 ASP A C 1
ATOM 670 O O . ASP A 1 83 ? -12.549 0.762 19.098 1.00 90.06 83 ASP A O 1
ATOM 674 N N . GLY A 1 84 ? -11.888 2.772 18.375 1.00 93.06 84 GLY A N 1
ATOM 675 C CA . GLY A 1 84 ? -10.462 2.472 18.303 1.00 93.06 84 GLY A CA 1
ATOM 676 C C . GLY A 1 84 ? -10.043 1.842 16.967 1.00 93.06 84 GLY A C 1
ATOM 677 O O . GLY A 1 84 ? -10.889 1.363 16.202 1.00 93.06 84 GLY A O 1
ATOM 678 N N . PRO A 1 85 ? -8.738 1.863 16.642 1.00 96.19 85 PRO A N 1
ATOM 679 C CA . PRO A 1 85 ? -8.233 1.328 15.383 1.00 96.19 85 PRO A CA 1
ATOM 680 C C . PRO A 1 85 ? -8.356 -0.204 15.318 1.00 96.19 85 PRO A C 1
ATOM 682 O O . PRO A 1 85 ? -8.127 -0.873 16.328 1.00 96.19 85 PRO A O 1
ATOM 685 N N . PRO A 1 86 ? -8.649 -0.781 14.138 1.00 96.06 86 PRO A N 1
ATOM 686 C CA . PRO A 1 86 ? -8.590 -2.226 13.953 1.00 96.06 86 PRO A CA 1
ATOM 687 C C . PRO A 1 86 ? -7.144 -2.728 13.988 1.00 96.06 86 PRO A C 1
ATOM 689 O O . PRO A 1 86 ? -6.199 -1.968 13.762 1.00 96.06 86 PRO A O 1
ATOM 692 N N . HIS A 1 87 ? -6.972 -4.032 14.190 1.00 96.88 87 HIS A N 1
ATOM 693 C CA . HIS A 1 87 ? -5.710 -4.685 13.869 1.00 96.88 87 HIS A CA 1
ATOM 694 C C . HIS A 1 87 ? -5.577 -4.801 12.347 1.00 96.88 87 HIS A C 1
ATOM 696 O O . HIS A 1 87 ? -6.443 -5.377 11.682 1.00 96.88 87 HIS A O 1
ATOM 702 N N . VAL A 1 88 ? -4.500 -4.247 11.793 1.00 97.19 88 VAL A N 1
ATOM 703 C CA . VAL A 1 88 ? -4.260 -4.223 10.349 1.00 97.19 88 VAL A CA 1
ATOM 704 C C . VAL A 1 88 ? -3.051 -5.078 10.012 1.00 97.19 88 VAL A C 1
ATOM 706 O O . VAL A 1 88 ? -1.925 -4.768 10.385 1.00 97.19 88 VAL A O 1
ATOM 709 N N . ARG A 1 89 ? -3.273 -6.111 9.214 1.00 96.62 89 ARG A N 1
ATOM 710 C CA . ARG A 1 89 ? -2.211 -6.817 8.512 1.00 96.62 89 ARG A CA 1
ATOM 711 C C . ARG A 1 89 ? -2.116 -6.284 7.091 1.00 96.62 89 ARG A C 1
ATOM 713 O O . ARG A 1 89 ? -3.139 -6.037 6.450 1.00 96.62 89 ARG A O 1
ATOM 720 N N . MET A 1 90 ? -0.908 -6.146 6.566 1.00 96.56 90 MET A N 1
ATOM 721 C CA . MET A 1 90 ? -0.706 -5.781 5.172 1.00 96.56 90 MET A CA 1
ATOM 722 C C . MET A 1 90 ? 0.355 -6.649 4.509 1.00 96.56 90 MET A C 1
ATOM 724 O O . MET A 1 90 ? 1.470 -6.755 5.006 1.00 96.56 90 MET A O 1
ATOM 728 N N . THR A 1 91 ? 0.009 -7.247 3.373 1.00 96.38 91 THR A N 1
ATOM 729 C CA . THR A 1 91 ? 0.965 -7.934 2.500 1.00 96.38 91 THR A CA 1
ATOM 730 C C . THR A 1 91 ? 1.289 -7.015 1.330 1.00 96.38 91 THR A C 1
ATOM 732 O O . THR A 1 91 ? 0.375 -6.615 0.613 1.00 96.38 91 THR A O 1
ATOM 735 N N . GLY A 1 92 ? 2.560 -6.662 1.144 1.00 96.31 92 GLY A N 1
ATOM 736 C CA . GLY A 1 92 ? 3.005 -5.790 0.056 1.00 96.31 92 GLY A CA 1
ATOM 737 C C . GLY A 1 92 ? 3.902 -6.532 -0.925 1.00 96.31 92 GLY A C 1
ATOM 738 O O . GLY A 1 92 ? 4.942 -7.057 -0.529 1.00 96.31 92 GLY A O 1
ATOM 739 N N . PHE A 1 93 ? 3.515 -6.554 -2.196 1.00 95.94 93 PHE A N 1
ATOM 740 C CA . PHE A 1 93 ? 4.287 -7.163 -3.274 1.00 95.94 93 PHE A CA 1
ATOM 741 C C . PHE A 1 93 ? 5.218 -6.154 -3.935 1.00 95.94 93 PHE A C 1
ATOM 743 O O . PHE A 1 93 ? 4.867 -4.988 -4.086 1.00 95.94 93 PHE A O 1
ATOM 750 N N . GLY A 1 94 ? 6.385 -6.611 -4.376 1.00 93.44 94 GLY A N 1
ATOM 751 C CA . GLY A 1 94 ? 7.293 -5.835 -5.212 1.00 93.44 94 GLY A CA 1
ATOM 752 C C . GLY A 1 94 ? 8.735 -5.814 -4.704 1.00 93.44 94 GLY A C 1
ATOM 753 O O . GLY A 1 94 ? 9.025 -6.159 -3.556 1.00 93.44 94 GLY A O 1
ATOM 754 N N . PRO A 1 95 ? 9.676 -5.373 -5.550 1.00 91.31 95 PRO A N 1
ATOM 755 C CA . PRO A 1 95 ? 11.108 -5.452 -5.260 1.00 91.31 95 PRO A CA 1
ATOM 756 C C . PRO A 1 95 ? 11.559 -4.523 -4.119 1.00 91.31 95 PRO A C 1
ATOM 758 O O . PRO A 1 95 ? 12.592 -4.775 -3.509 1.00 91.31 95 PRO A O 1
ATOM 761 N N . SER A 1 96 ? 10.804 -3.463 -3.808 1.00 91.50 96 SER A N 1
ATOM 762 C CA . SER A 1 96 ? 11.062 -2.547 -2.682 1.00 91.50 96 SER A CA 1
ATOM 763 C C . SER A 1 96 ? 10.235 -2.864 -1.430 1.00 91.50 96 SER A C 1
ATOM 765 O O . SER A 1 96 ? 10.285 -2.096 -0.463 1.00 91.50 96 SER A O 1
ATOM 767 N N . ALA A 1 97 ? 9.474 -3.966 -1.417 1.00 94.56 97 ALA A N 1
ATOM 768 C CA . ALA A 1 97 ? 8.488 -4.240 -0.373 1.00 94.56 97 ALA A CA 1
ATOM 769 C C . ALA A 1 97 ? 9.077 -4.247 1.038 1.00 94.56 97 ALA A C 1
ATOM 771 O O . ALA A 1 97 ? 8.478 -3.689 1.952 1.00 94.56 97 ALA A O 1
ATOM 772 N N . GLU A 1 98 ? 10.270 -4.811 1.227 1.00 94.94 98 GLU A N 1
ATOM 773 C CA . GLU A 1 98 ? 10.901 -4.867 2.548 1.00 94.94 98 GLU A CA 1
ATOM 774 C C . GLU A 1 98 ? 11.235 -3.466 3.096 1.00 94.94 98 GLU A C 1
ATOM 776 O O . GLU A 1 98 ? 10.971 -3.148 4.257 1.00 94.94 98 GLU A O 1
ATOM 781 N N . GLU A 1 99 ? 11.791 -2.596 2.255 1.00 94.50 99 GLU A N 1
ATOM 782 C CA . GLU A 1 99 ? 12.188 -1.238 2.635 1.00 94.50 99 GLU A CA 1
ATOM 783 C C . GLU A 1 99 ? 10.970 -0.342 2.877 1.00 94.50 99 GLU A C 1
ATOM 785 O O . GLU A 1 99 ? 10.938 0.425 3.845 1.00 94.50 99 GLU A O 1
ATOM 790 N N . VAL A 1 100 ? 9.964 -0.449 2.004 1.00 94.62 100 VAL A N 1
ATOM 791 C CA . VAL A 1 100 ? 8.686 0.261 2.129 1.00 94.62 100 VAL A CA 1
ATOM 792 C C . VAL A 1 100 ? 7.953 -0.198 3.388 1.00 94.62 100 VAL A C 1
ATOM 794 O O . VAL A 1 100 ? 7.519 0.637 4.182 1.00 94.62 100 VAL A O 1
ATOM 797 N N . GLY A 1 101 ? 7.916 -1.507 3.635 1.00 96.19 101 GLY A N 1
ATOM 798 C CA . GLY A 1 101 ? 7.360 -2.114 4.837 1.00 96.19 101 GLY A CA 1
ATOM 799 C C . GLY A 1 101 ? 7.965 -1.555 6.115 1.00 96.19 101 GLY A C 1
ATOM 800 O O . GLY A 1 101 ? 7.241 -1.092 6.991 1.00 96.19 101 GLY A O 1
ATOM 801 N N . LYS A 1 102 ? 9.300 -1.488 6.207 1.00 96.62 102 LYS A N 1
ATOM 802 C CA . LYS A 1 102 ? 9.993 -0.897 7.368 1.00 96.62 102 LYS A CA 1
ATOM 803 C C . LYS A 1 102 ? 9.593 0.563 7.605 1.00 96.62 102 LYS A C 1
ATOM 805 O O . LYS A 1 102 ? 9.400 0.966 8.757 1.00 96.62 102 LYS A O 1
ATOM 810 N N . ARG A 1 103 ? 9.475 1.378 6.548 1.00 96.62 103 ARG A N 1
ATOM 811 C CA . ARG A 1 103 ? 9.038 2.783 6.670 1.00 96.62 103 ARG A CA 1
ATOM 812 C C . ARG A 1 103 ? 7.591 2.877 7.141 1.00 96.62 103 ARG A C 1
ATOM 814 O O . ARG A 1 103 ? 7.313 3.614 8.091 1.00 96.62 103 ARG A O 1
ATOM 821 N N . LEU A 1 104 ? 6.709 2.080 6.547 1.00 96.75 104 LEU A N 1
ATOM 822 C CA . LEU A 1 104 ? 5.295 2.064 6.885 1.00 96.75 104 LEU A CA 1
ATOM 823 C C . LEU A 1 104 ? 5.059 1.562 8.313 1.00 96.75 104 LEU A C 1
ATOM 825 O O . LEU A 1 104 ? 4.390 2.245 9.078 1.00 96.75 104 LEU A O 1
ATOM 829 N N . THR A 1 105 ? 5.690 0.465 8.739 1.00 97.19 105 THR A N 1
ATOM 830 C CA . THR A 1 105 ? 5.604 -0.035 10.123 1.00 97.19 105 THR A CA 1
ATOM 831 C C . THR A 1 105 ? 6.012 1.032 11.134 1.00 97.19 105 THR A C 1
ATOM 833 O O . THR A 1 105 ? 5.323 1.257 12.129 1.00 97.19 105 THR A O 1
ATOM 836 N N . ASN A 1 106 ? 7.100 1.760 10.866 1.00 96.69 106 ASN A N 1
ATOM 837 C CA . ASN A 1 106 ? 7.530 2.862 11.724 1.00 96.69 106 ASN A CA 1
ATOM 838 C C . ASN A 1 106 ? 6.521 4.014 11.766 1.00 96.69 106 ASN A C 1
ATOM 840 O O . ASN A 1 106 ? 6.338 4.622 12.822 1.00 96.69 106 ASN A O 1
ATOM 844 N N . PHE A 1 107 ? 5.887 4.328 10.637 1.00 96.31 107 PHE A N 1
ATOM 845 C CA . PHE A 1 107 ? 4.834 5.332 10.554 1.00 96.31 107 PHE A CA 1
ATOM 846 C C . PHE A 1 107 ? 3.589 4.913 11.341 1.00 96.31 107 PHE A C 1
ATOM 848 O O . PHE A 1 107 ? 3.155 5.648 12.228 1.00 96.31 107 PHE A O 1
ATOM 855 N N . VAL A 1 108 ? 3.076 3.710 11.094 1.00 96.62 108 VAL A N 1
ATOM 856 C CA . VAL A 1 108 ? 1.846 3.192 11.703 1.00 96.62 108 VAL A CA 1
ATOM 857 C C . VAL A 1 108 ? 2.003 3.008 13.216 1.00 96.62 108 VAL A C 1
ATOM 859 O O . VAL A 1 108 ? 1.107 3.366 13.981 1.00 96.62 108 VAL A O 1
ATOM 862 N N . ARG A 1 109 ? 3.191 2.596 13.681 1.00 95.56 109 ARG A N 1
ATOM 863 C CA . ARG A 1 109 ? 3.515 2.521 15.115 1.00 95.56 109 ARG A CA 1
ATOM 864 C C . ARG A 1 109 ? 3.339 3.863 15.833 1.00 95.56 109 ARG A C 1
ATOM 866 O O . ARG A 1 109 ? 2.875 3.886 16.971 1.00 95.56 109 ARG A O 1
ATOM 873 N N . ARG A 1 110 ? 3.671 4.991 15.187 1.00 97.25 110 ARG A N 1
ATOM 874 C CA . ARG A 1 110 ? 3.472 6.335 15.771 1.00 97.25 110 ARG A CA 1
ATOM 875 C C . ARG A 1 110 ? 1.995 6.701 15.909 1.00 97.25 110 ARG A C 1
ATOM 877 O O . ARG A 1 110 ? 1.655 7.477 16.795 1.00 97.25 110 ARG A O 1
ATOM 884 N N . LEU A 1 111 ? 1.134 6.119 15.077 1.00 96.81 111 LEU A N 1
ATOM 885 C CA . LEU A 1 111 ? -0.317 6.294 15.128 1.00 96.81 111 LEU A CA 1
ATOM 886 C C . LEU A 1 111 ? -1.005 5.363 16.136 1.00 96.81 111 LEU A C 1
ATOM 888 O O . LEU A 1 111 ? -2.212 5.467 16.318 1.00 96.81 111 LEU A O 1
ATOM 892 N N . ARG A 1 112 ? -0.250 4.476 16.806 1.00 95.88 112 ARG A N 1
ATOM 893 C CA . ARG A 1 112 ? -0.765 3.485 17.770 1.00 95.88 112 ARG A CA 1
ATOM 894 C C . ARG A 1 112 ? -1.821 2.541 17.176 1.00 95.88 112 ARG A C 1
ATOM 896 O O . ARG A 1 112 ? -2.680 2.045 17.897 1.00 95.88 112 ARG A O 1
ATOM 903 N N . VAL A 1 113 ? -1.738 2.273 15.874 1.00 97.06 113 VAL A N 1
ATOM 904 C CA . VAL A 1 113 ? -2.550 1.252 15.201 1.00 97.06 113 VAL A CA 1
ATOM 905 C C . VAL A 1 113 ? -1.816 -0.093 15.307 1.00 97.06 113 VAL A C 1
ATOM 907 O O . VAL A 1 113 ? -0.632 -0.142 14.958 1.00 97.06 113 VAL A O 1
ATOM 910 N N . PRO A 1 114 ? -2.461 -1.176 15.782 1.00 96.69 114 PRO A N 1
ATOM 911 C CA . PRO A 1 114 ? -1.864 -2.510 15.765 1.00 96.69 114 PRO A CA 1
ATOM 912 C C . PRO A 1 114 ? -1.618 -2.942 14.317 1.00 96.69 114 PRO A C 1
ATOM 914 O O . PRO A 1 114 ? -2.558 -2.976 13.520 1.00 96.69 114 PRO A O 1
ATOM 917 N N . PHE A 1 115 ? -0.361 -3.219 13.966 1.00 97.31 115 PHE A N 1
ATOM 918 C CA . PHE A 1 115 ? 0.037 -3.372 12.571 1.00 97.31 115 PHE A CA 1
ATOM 919 C C . PHE A 1 115 ? 1.102 -4.442 12.347 1.00 97.31 115 PHE A C 1
ATOM 921 O O . PHE A 1 115 ? 2.121 -4.462 13.038 1.00 97.31 115 PHE A O 1
ATOM 928 N N . GLU A 1 116 ? 0.882 -5.258 11.319 1.00 96.56 116 GLU A N 1
ATOM 929 C CA . GLU A 1 116 ? 1.806 -6.273 10.816 1.00 96.56 116 GLU A CA 1
ATOM 930 C C . GLU A 1 116 ? 2.026 -6.075 9.316 1.00 96.56 116 GLU A C 1
ATOM 932 O O . GLU A 1 116 ? 1.070 -5.877 8.563 1.00 96.56 116 GLU A O 1
ATOM 937 N N . PHE A 1 117 ? 3.280 -6.161 8.869 1.00 96.38 117 PHE A N 1
ATOM 938 C CA . PHE A 1 117 ? 3.623 -6.049 7.455 1.00 96.38 117 PHE A CA 1
ATOM 939 C C . PHE A 1 117 ? 4.401 -7.271 6.971 1.00 96.38 117 PHE A C 1
ATOM 941 O O . PHE A 1 117 ? 5.427 -7.618 7.551 1.00 96.38 117 PHE A O 1
ATOM 948 N N . GLU A 1 118 ? 3.940 -7.857 5.869 1.00 95.88 118 GLU A N 1
ATOM 949 C CA . GLU A 1 118 ? 4.543 -9.008 5.201 1.00 95.88 118 GLU A CA 1
ATOM 950 C C . GLU A 1 118 ? 5.045 -8.600 3.800 1.00 95.88 118 GLU A C 1
ATOM 952 O O . GLU A 1 118 ? 4.230 -8.342 2.906 1.00 95.88 118 GLU A O 1
ATOM 957 N N . PRO A 1 119 ? 6.368 -8.523 3.569 1.00 95.88 119 PRO A N 1
ATOM 958 C CA . PRO A 1 119 ? 6.918 -8.250 2.246 1.00 95.88 119 PRO A CA 1
ATOM 959 C C . PRO A 1 119 ? 6.914 -9.501 1.357 1.00 95.88 119 PRO A C 1
ATOM 961 O O . PRO A 1 119 ? 7.317 -10.585 1.779 1.00 95.88 119 PRO A O 1
ATOM 964 N N . VAL A 1 120 ? 6.559 -9.335 0.082 1.00 95.25 120 VAL A N 1
ATOM 965 C CA . VAL A 1 120 ? 6.679 -10.381 -0.944 1.00 95.25 120 VAL A CA 1
ATOM 966 C C . VAL A 1 120 ? 7.446 -9.834 -2.148 1.00 95.25 120 VAL A C 1
ATOM 968 O O . VAL A 1 120 ? 6.939 -9.015 -2.904 1.00 95.25 120 VAL A O 1
ATOM 971 N N . ALA A 1 121 ? 8.690 -10.281 -2.335 1.00 92.00 121 ALA A N 1
ATOM 972 C CA . ALA A 1 121 ? 9.555 -9.795 -3.419 1.00 92.00 121 ALA A CA 1
ATOM 973 C C . ALA A 1 121 ? 9.199 -10.368 -4.807 1.00 92.00 121 ALA A C 1
ATOM 975 O O . ALA A 1 121 ? 9.663 -9.866 -5.830 1.00 92.00 121 ALA A O 1
ATOM 976 N N . GLU A 1 122 ? 8.401 -11.434 -4.844 1.00 91.38 122 GLU A N 1
ATOM 977 C CA . GLU A 1 122 ? 7.959 -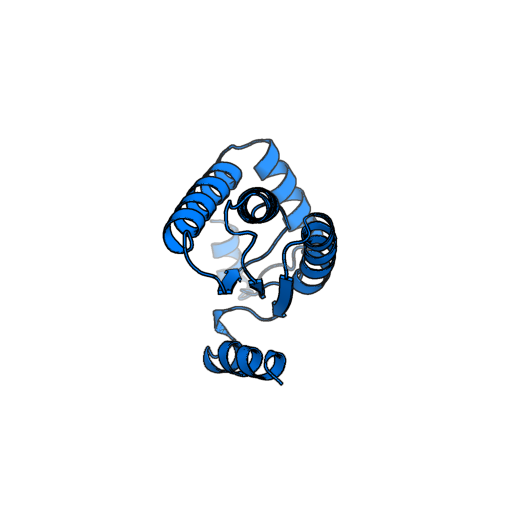12.108 -6.065 1.00 91.38 122 GLU A CA 1
ATOM 978 C C . GLU A 1 122 ? 6.832 -11.334 -6.759 1.00 91.38 122 GLU A C 1
ATOM 980 O O . GLU A 1 122 ? 6.177 -10.479 -6.163 1.00 91.38 122 GLU A O 1
ATOM 985 N N . ARG A 1 123 ? 6.567 -11.642 -8.033 1.00 90.94 123 ARG A N 1
ATOM 986 C CA . ARG A 1 123 ? 5.399 -11.075 -8.717 1.00 90.94 123 ARG A CA 1
ATOM 987 C C . ARG A 1 123 ? 4.138 -11.780 -8.215 1.00 90.94 123 ARG A C 1
ATOM 989 O O . ARG A 1 123 ? 4.167 -13.000 -8.057 1.00 90.94 123 ARG A O 1
ATOM 996 N N . PRO A 1 124 ? 3.002 -11.077 -8.076 1.00 91.75 124 PRO A N 1
ATOM 997 C CA . PRO A 1 124 ? 1.753 -11.695 -7.634 1.00 91.75 124 PRO A CA 1
ATOM 998 C C . PRO A 1 124 ? 1.342 -12.938 -8.432 1.00 91.75 124 PRO A C 1
ATOM 1000 O O . PRO A 1 124 ? 0.832 -13.893 -7.861 1.00 91.75 124 PRO A O 1
ATOM 1003 N N . GLY A 1 125 ? 1.594 -12.946 -9.746 1.00 92.44 125 GLY A N 1
ATOM 1004 C CA . GLY A 1 125 ? 1.263 -14.077 -10.619 1.00 92.44 125 GLY A CA 1
ATOM 1005 C C . GLY A 1 125 ? 2.130 -15.325 -10.420 1.00 92.44 125 GLY A C 1
ATOM 1006 O O . GLY A 1 125 ? 1.730 -16.398 -10.860 1.00 92.44 125 GLY A O 1
ATOM 1007 N N . ASP A 1 126 ? 3.283 -15.198 -9.760 1.00 91.88 126 ASP A N 1
ATOM 1008 C CA . ASP A 1 126 ? 4.186 -16.319 -9.477 1.00 91.88 126 ASP A CA 1
ATOM 1009 C C . ASP A 1 126 ? 3.899 -16.956 -8.099 1.00 91.88 126 ASP A C 1
ATOM 1011 O O . ASP A 1 126 ? 4.371 -18.054 -7.809 1.00 91.88 126 ASP A O 1
ATOM 1015 N N . VAL A 1 127 ? 3.087 -16.304 -7.255 1.00 91.19 127 VAL A N 1
ATOM 1016 C CA . VAL A 1 127 ? 2.792 -16.748 -5.887 1.00 91.19 127 VAL A CA 1
ATOM 1017 C C . VAL A 1 127 ? 1.430 -17.431 -5.822 1.00 91.19 127 VAL A C 1
ATOM 1019 O O . VAL A 1 127 ? 0.394 -16.845 -6.135 1.00 91.19 127 VAL A O 1
ATOM 1022 N N . HIS A 1 128 ? 1.403 -18.676 -5.342 1.00 88.88 128 HIS A N 1
ATOM 1023 C CA . HIS A 1 128 ? 0.142 -19.384 -5.136 1.00 88.88 128 HIS A CA 1
ATOM 1024 C C . HIS A 1 128 ? -0.651 -18.765 -3.962 1.00 88.88 128 HIS A C 1
ATOM 1026 O O . HIS A 1 128 ? -0.079 -18.574 -2.884 1.00 88.88 128 HIS A O 1
ATOM 1032 N N . PRO A 1 129 ? -1.974 -18.522 -4.085 1.00 84.00 129 PRO A N 1
ATOM 1033 C CA . PRO A 1 129 ? -2.764 -17.857 -3.041 1.00 84.00 129 PRO A CA 1
ATOM 1034 C C . PRO A 1 129 ? -2.691 -18.521 -1.659 1.00 84.00 129 PRO A C 1
ATOM 1036 O O . PRO A 1 129 ? -2.698 -17.842 -0.632 1.00 84.00 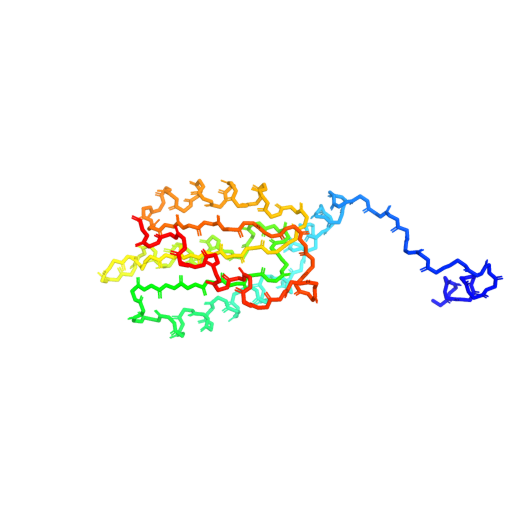129 PRO A O 1
ATOM 1039 N N . SER A 1 130 ? -2.565 -19.851 -1.611 1.00 82.94 130 SER A N 1
ATOM 1040 C CA . SER A 1 130 ? -2.426 -20.579 -0.342 1.00 82.94 130 SER A CA 1
ATOM 1041 C C . SER A 1 130 ? -1.154 -20.220 0.427 1.00 82.94 130 SER A C 1
ATOM 1043 O O . SER A 1 130 ? -1.165 -20.305 1.650 1.00 82.94 130 SER A O 1
ATOM 1045 N N . ALA A 1 131 ? -0.085 -19.780 -0.243 1.00 78.00 131 ALA A N 1
ATOM 1046 C CA . ALA A 1 131 ? 1.134 -19.329 0.422 1.00 78.00 131 ALA A CA 1
ATOM 1047 C C . ALA A 1 131 ? 0.893 -18.028 1.203 1.00 78.00 131 ALA A C 1
ATOM 1049 O O . ALA A 1 131 ? 1.435 -17.857 2.291 1.00 78.00 131 ALA A O 1
ATOM 1050 N N . ILE A 1 132 ? 0.024 -17.146 0.697 1.00 78.69 132 ILE A N 1
ATOM 1051 C CA . ILE A 1 132 ? -0.368 -15.902 1.375 1.00 78.69 132 ILE A CA 1
ATOM 1052 C C . ILE A 1 132 ? -1.254 -16.221 2.589 1.00 78.69 132 ILE A C 1
ATOM 1054 O O . ILE A 1 132 ? -1.081 -15.635 3.654 1.00 78.69 132 ILE A O 1
ATOM 1058 N N . VAL A 1 133 ? -2.170 -17.187 2.456 1.00 70.81 133 VAL A N 1
ATOM 1059 C CA . VAL A 1 133 ? -3.064 -17.625 3.546 1.00 70.81 133 VAL A CA 1
ATOM 1060 C C . VAL A 1 133 ? -2.318 -18.428 4.617 1.00 70.81 133 VAL A C 1
ATOM 1062 O O . VAL A 1 133 ? -2.576 -18.254 5.801 1.00 70.81 133 VAL A O 1
ATOM 1065 N N . ALA A 1 134 ? -1.358 -19.278 4.252 1.00 60.47 134 ALA A N 1
ATOM 1066 C CA . ALA A 1 134 ? -0.545 -20.018 5.220 1.00 60.47 134 ALA A CA 1
ATOM 1067 C C . ALA A 1 134 ? 0.262 -19.070 6.120 1.00 60.47 134 ALA A C 1
ATOM 1069 O O . ALA A 1 134 ? 0.332 -19.277 7.330 1.00 60.47 134 ALA A O 1
ATOM 1070 N N . ARG A 1 135 ? 0.771 -17.971 5.549 1.00 60.94 135 ARG A N 1
ATOM 1071 C CA . ARG A 1 135 ? 1.432 -16.893 6.296 1.00 60.94 135 ARG A CA 1
ATOM 1072 C C . ARG A 1 135 ? 0.481 -16.155 7.248 1.00 60.94 135 ARG A C 1
ATOM 1074 O O . ARG A 1 135 ? 0.965 -15.487 8.158 1.00 60.94 135 ARG A O 1
ATOM 1081 N N . GLN A 1 136 ? -0.844 -16.250 7.070 1.00 57.59 136 GLN A N 1
ATOM 1082 C CA . GLN A 1 136 ? -1.824 -15.697 8.022 1.00 57.59 136 GLN A CA 1
ATOM 1083 C C . GLN A 1 136 ? -1.844 -16.468 9.341 1.00 57.59 136 GLN A C 1
ATOM 1085 O O . GLN A 1 136 ? -1.966 -15.854 10.391 1.00 57.59 136 GLN A O 1
ATOM 1090 N N . LYS A 1 137 ? -1.659 -17.791 9.297 1.00 52.72 137 LYS A N 1
ATOM 1091 C CA . LYS A 1 137 ? -1.790 -18.660 10.475 1.00 52.72 137 LYS A CA 1
ATOM 1092 C C . LYS A 1 137 ? -0.578 -18.642 11.412 1.00 52.72 137 LYS A C 1
ATOM 1094 O O . LYS A 1 137 ? -0.730 -18.963 12.578 1.00 52.72 137 LYS A O 1
ATOM 1099 N N . GLN A 1 138 ? 0.604 -18.255 10.929 1.00 50.34 138 GLN A N 1
ATOM 1100 C CA . GLN A 1 138 ? 1.826 -18.201 11.750 1.00 50.34 138 GLN A CA 1
ATOM 1101 C C . GLN A 1 138 ? 1.883 -17.015 12.730 1.00 50.34 138 GLN A C 1
ATOM 1103 O O . GLN A 1 138 ? 2.752 -17.002 13.589 1.00 50.34 138 GLN A O 1
ATOM 1108 N N . GLY A 1 139 ? 0.993 -16.022 12.603 1.00 46.91 139 GLY A N 1
ATOM 1109 C CA . GLY A 1 139 ? 0.909 -14.880 13.528 1.00 46.91 139 GLY A CA 1
ATOM 1110 C C . GLY A 1 139 ? -0.148 -15.033 14.629 1.00 46.91 139 GLY A C 1
ATOM 1111 O O . GLY A 1 139 ? -0.361 -14.096 15.391 1.00 46.91 139 GLY A O 1
ATOM 1112 N N . GLU A 1 140 ? -0.848 -16.172 14.686 1.00 44.69 140 GLU A N 1
ATOM 1113 C CA . GLU A 1 140 ? -1.914 -16.446 15.666 1.00 44.69 140 GLU A CA 1
ATOM 1114 C C . GLU A 1 140 ? -1.510 -17.472 16.750 1.00 44.69 140 GLU A C 1
ATOM 1116 O O . GLU A 1 140 ? -2.349 -17.827 17.579 1.00 44.69 140 GLU A O 1
ATOM 1121 N N . GLU A 1 141 ? -0.245 -17.915 16.763 1.00 33.09 141 GLU A N 1
ATOM 1122 C CA . GLU A 1 141 ? 0.400 -18.701 17.838 1.00 33.09 141 GLU A CA 1
ATOM 1123 C C . GLU A 1 141 ? 1.307 -17.814 18.703 1.00 33.09 141 GLU A C 1
ATOM 1125 O O . GLU A 1 141 ? 1.304 -18.010 19.941 1.00 33.09 141 GLU A O 1
#

Secondary structure (DSSP, 8-state):
-HHHHHHHHH---SPP---HHHHHHHHHHHHHH-HHHHHHHHHHHHHHHHHTTT-SEEEEEES---STTSHHHHHHHHHT-TT-PPEEEEEEESTTHHHHHHHHHHHHHHTT--EEEEEE-S-GGGS-HHHHHHHHHTT--

Radius of gyration: 18.23 Å; chains: 1; bounding box: 35×37×55 Å

InterPro domains:
  IPR005202 Transcription factor GRAS [PF03514] (3-136)
  IPR005202 Transcription factor GRAS [PS50985] (1-141)
  IPR005202 Transcription factor GRAS [PTHR31636] (22-121)